Protein AF-A0A542EHF1-F1 (afdb_monomer_lite)

Foldseek 3Di:
DDDDPDDCDVVQWVLLQVQLQVQLQVLLVPVLPDDLVVSLVSSVVSSVVSQKDDPPVQSVVQSVVSNCCNVPVPPDGDHRPTMHGHD

Secondary structure (DSSP, 8-state):
-----S---HHHHHHHHHHHHHHHHHHHHH-TT--HHHHHHHHHHHHHHTTEE--HHHHHHHHHHHHHTTT-TTS-SPPP---EE--

Structure (mmCIF, N/CA/C/O backbone):
data_AF-A0A542EHF1-F1
#
_entry.id   AF-A0A542EHF1-F1
#
loop_
_atom_site.group_PDB
_atom_site.id
_atom_site.type_symbol
_atom_site.label_atom_id
_atom_site.label_alt_id
_atom_site.label_comp_id
_atom_site.label_asym_id
_atom_site.label_entity_id
_atom_site.label_seq_id
_atom_site.pdbx_PDB_ins_code
_atom_site.Cartn_x
_atom_site.Cartn_y
_atom_site.Cartn_z
_atom_site.occupancy
_atom_site.B_iso_or_equiv
_atom_site.auth_seq_id
_atom_site.auth_comp_id
_atom_site.auth_asym_id
_atom_site.auth_atom_id
_atom_site.pdbx_PDB_model_num
ATOM 1 N N . MET A 1 1 ? -35.438 9.764 11.627 1.00 44.12 1 MET A N 1
ATOM 2 C CA . MET A 1 1 ? -34.799 9.936 10.309 1.00 44.12 1 MET A CA 1
ATOM 3 C C . MET A 1 1 ? -34.400 8.549 9.859 1.00 44.12 1 MET A C 1
ATOM 5 O O . MET A 1 1 ? -33.791 7.826 10.631 1.00 44.12 1 MET A O 1
ATOM 9 N N . THR A 1 2 ? -34.957 8.136 8.733 1.00 44.66 2 THR A N 1
ATOM 10 C CA . THR A 1 2 ? -34.933 6.782 8.175 1.00 44.66 2 THR A CA 1
ATOM 11 C C . THR A 1 2 ? -33.558 6.414 7.613 1.00 44.66 2 THR A C 1
ATOM 13 O O . THR A 1 2 ? -32.947 7.254 6.965 1.00 44.66 2 THR A O 1
ATOM 16 N N . ASP A 1 3 ? -33.174 5.152 7.818 1.00 46.50 3 ASP A N 1
ATOM 17 C CA . ASP A 1 3 ? -32.363 4.304 6.928 1.00 46.50 3 ASP A CA 1
ATOM 18 C C . ASP A 1 3 ? -30.953 4.784 6.512 1.00 46.50 3 ASP A C 1
ATOM 20 O O . ASP A 1 3 ? -30.792 5.559 5.573 1.00 46.50 3 ASP A O 1
ATOM 24 N N . GLN A 1 4 ? -29.908 4.228 7.140 1.00 44.72 4 GLN A N 1
ATOM 25 C CA . GLN A 1 4 ? -28.579 4.101 6.522 1.00 44.72 4 GLN A CA 1
ATOM 26 C C . GLN A 1 4 ? -28.083 2.662 6.685 1.00 44.72 4 GLN A C 1
ATOM 28 O O . GLN A 1 4 ? -27.297 2.320 7.564 1.00 44.72 4 GLN A O 1
ATOM 33 N N . THR A 1 5 ? -28.591 1.792 5.822 1.00 50.69 5 THR A N 1
ATOM 34 C CA . THR A 1 5 ? -27.997 0.494 5.514 1.00 50.69 5 THR A CA 1
ATOM 35 C C . THR A 1 5 ? -26.586 0.671 4.931 1.00 50.69 5 THR A C 1
ATOM 37 O O . THR A 1 5 ? -26.444 1.140 3.803 1.00 50.69 5 THR A O 1
ATOM 40 N N . GLY A 1 6 ? -25.559 0.271 5.686 1.00 52.50 6 GLY A N 1
ATOM 41 C CA . GLY A 1 6 ? -24.409 -0.513 5.202 1.00 52.50 6 GLY A CA 1
ATOM 42 C C . GLY A 1 6 ? -23.620 -0.034 3.977 1.00 52.50 6 GLY A C 1
ATOM 43 O O . GLY A 1 6 ? -23.209 -0.871 3.178 1.00 52.50 6 GLY A O 1
ATOM 44 N N . LYS A 1 7 ? -23.394 1.271 3.795 1.00 53.66 7 LYS A N 1
ATOM 45 C CA . LYS A 1 7 ? -22.340 1.767 2.895 1.00 53.66 7 LYS A CA 1
ATOM 46 C C . LYS A 1 7 ? -21.278 2.459 3.745 1.00 53.66 7 LYS A C 1
ATOM 48 O O . LYS A 1 7 ? -21.679 3.343 4.501 1.00 53.66 7 LYS A O 1
ATOM 53 N N . PRO A 1 8 ? -19.984 2.099 3.628 1.00 56.62 8 PRO A N 1
ATOM 54 C CA . PRO A 1 8 ? -18.933 2.921 4.206 1.00 56.62 8 PRO A CA 1
ATOM 55 C C . PRO A 1 8 ? -19.139 4.336 3.679 1.00 56.62 8 PRO A C 1
ATOM 57 O O . PRO A 1 8 ? -19.287 4.530 2.467 1.00 56.62 8 PRO A O 1
ATOM 60 N N . ASN A 1 9 ? -19.261 5.288 4.596 1.00 69.62 9 ASN A N 1
ATOM 61 C CA . ASN A 1 9 ? -19.452 6.690 4.263 1.00 69.62 9 ASN A CA 1
ATOM 62 C C . ASN A 1 9 ? -18.252 7.131 3.410 1.00 69.62 9 ASN A C 1
ATOM 64 O O . ASN A 1 9 ? -17.156 6.614 3.615 1.00 69.62 9 ASN A O 1
ATOM 68 N N . ASP A 1 10 ? -18.426 8.059 2.464 1.00 73.06 10 ASP A N 1
ATOM 69 C CA . ASP A 1 10 ? -17.338 8.461 1.548 1.00 73.06 10 ASP A CA 1
ATOM 70 C C . ASP A 1 10 ? -16.044 8.814 2.316 1.00 73.06 10 ASP A C 1
ATOM 72 O O . ASP A 1 10 ? -14.965 8.374 1.949 1.00 73.06 10 ASP A O 1
ATOM 76 N N . SER A 1 11 ? -16.177 9.425 3.499 1.00 77.00 11 SER A N 1
ATOM 77 C CA . SER A 1 11 ? -15.060 9.738 4.401 1.00 77.00 11 SER A CA 1
ATOM 78 C C . SER A 1 11 ? -14.306 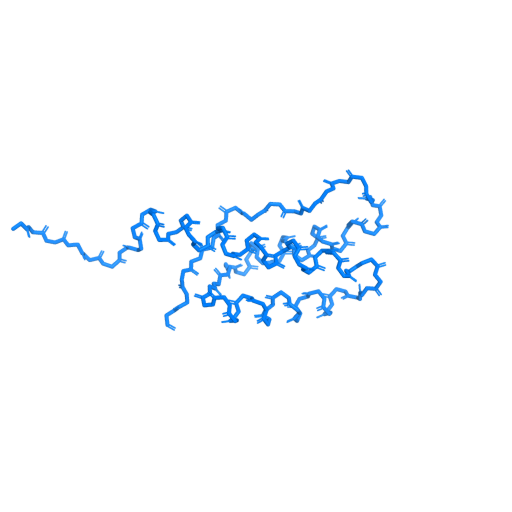8.522 4.976 1.00 77.00 11 SER A C 1
ATOM 80 O O . SER A 1 11 ? -13.128 8.640 5.295 1.00 77.00 11 SER A O 1
ATOM 82 N N . GLU A 1 12 ? -14.961 7.371 5.155 1.00 82.75 12 GLU A N 1
ATOM 83 C CA . GLU A 1 12 ? -14.324 6.119 5.604 1.00 82.75 12 GLU A CA 1
ATOM 84 C C . GLU A 1 12 ? -13.603 5.424 4.444 1.00 82.75 12 GLU A C 1
ATOM 86 O O . GLU A 1 12 ? -12.580 4.774 4.645 1.00 82.75 12 GLU A O 1
ATOM 91 N N . GLN A 1 13 ? -14.125 5.580 3.226 1.00 85.56 13 GLN A N 1
ATOM 92 C CA . GLN A 1 13 ? -13.475 5.115 2.002 1.00 85.56 13 GLN A CA 1
ATOM 93 C C . GLN A 1 13 ? -12.239 5.951 1.663 1.00 85.56 13 GLN A C 1
ATOM 95 O O . GLN A 1 13 ? -11.215 5.377 1.300 1.00 85.56 13 GLN A O 1
ATOM 100 N N . ASP A 1 14 ? -12.312 7.270 1.836 1.00 88.62 14 ASP A N 1
ATOM 101 C CA . ASP A 1 14 ? -11.170 8.170 1.660 1.00 88.62 14 ASP A CA 1
ATOM 102 C C . ASP A 1 14 ? -10.059 7.813 2.655 1.00 88.62 14 ASP A C 1
ATOM 104 O O . ASP A 1 14 ? -8.930 7.551 2.254 1.00 88.62 14 ASP A O 1
ATOM 108 N N . ALA A 1 15 ? -10.398 7.654 3.940 1.00 92.12 15 ALA A N 1
ATOM 109 C CA . ALA A 1 15 ? -9.434 7.244 4.960 1.00 92.12 15 ALA A CA 1
ATOM 110 C C . ALA A 1 15 ? -8.825 5.857 4.687 1.00 92.12 15 ALA A C 1
ATOM 112 O O . ALA A 1 15 ? -7.635 5.647 4.920 1.00 92.12 15 ALA A O 1
ATOM 113 N N . ALA A 1 16 ? -9.621 4.908 4.184 1.00 94.06 16 ALA A N 1
ATOM 114 C CA . ALA A 1 16 ? -9.107 3.599 3.797 1.00 94.06 16 ALA A CA 1
ATOM 115 C C . ALA A 1 16 ? -8.155 3.695 2.597 1.00 94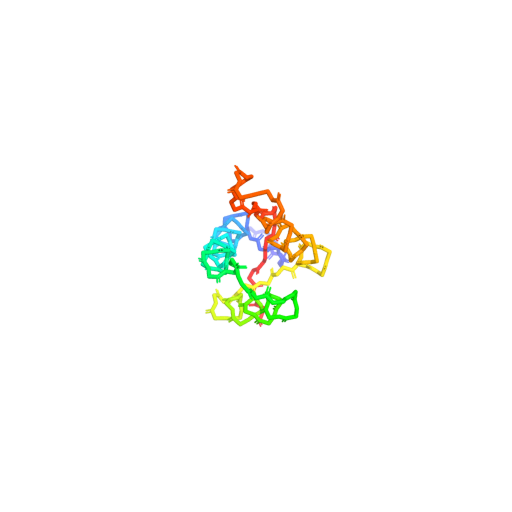.06 16 ALA A C 1
ATOM 117 O O . ALA A 1 16 ? -7.147 2.993 2.556 1.00 94.06 16 ALA A O 1
ATOM 118 N N . THR A 1 17 ? -8.469 4.563 1.634 1.00 95.62 17 THR A N 1
ATOM 119 C CA . THR A 1 17 ? -7.649 4.790 0.438 1.00 95.62 17 THR A CA 1
ATOM 120 C C . THR A 1 17 ? -6.330 5.460 0.812 1.00 95.62 17 THR A C 1
ATOM 122 O O . THR A 1 17 ? -5.282 4.976 0.399 1.00 95.62 17 THR A O 1
ATOM 125 N N . ASP A 1 18 ? -6.353 6.461 1.694 1.00 95.44 18 ASP A N 1
ATOM 126 C CA . ASP A 1 18 ? -5.144 7.086 2.240 1.00 95.44 18 ASP A CA 1
ATOM 127 C C . ASP A 1 18 ? -4.276 6.072 3.006 1.00 95.44 18 ASP A C 1
ATOM 129 O O . ASP A 1 18 ? -3.052 6.044 2.866 1.00 95.44 18 ASP A O 1
ATOM 133 N N . ALA A 1 19 ? -4.889 5.202 3.815 1.00 96.38 19 ALA A N 1
ATOM 134 C CA . ALA A 1 19 ? -4.163 4.158 4.536 1.00 96.38 19 ALA A CA 1
ATOM 135 C C . ALA A 1 19 ? -3.529 3.138 3.578 1.00 96.38 19 ALA A C 1
ATOM 137 O O . ALA A 1 19 ? -2.365 2.777 3.749 1.00 96.38 19 ALA A O 1
ATOM 138 N N . ALA A 1 20 ? -4.260 2.715 2.545 1.00 96.69 20 ALA A N 1
ATOM 139 C CA . ALA A 1 20 ? -3.729 1.838 1.511 1.00 96.69 20 ALA A CA 1
ATOM 140 C C . ALA A 1 20 ? -2.599 2.506 0.712 1.00 96.69 20 ALA A C 1
ATOM 142 O O . ALA A 1 20 ? -1.602 1.845 0.430 1.00 96.69 20 ALA A O 1
ATOM 143 N N . GLN A 1 21 ? -2.703 3.805 0.410 1.00 97.69 21 GLN A N 1
ATOM 144 C CA . GLN A 1 21 ? -1.646 4.552 -0.273 1.00 97.69 21 GLN A CA 1
ATOM 145 C C . GLN A 1 21 ? -0.344 4.545 0.532 1.00 97.69 21 GLN A C 1
ATOM 147 O O . GLN A 1 21 ? 0.706 4.242 -0.023 1.00 97.69 21 GLN A O 1
ATOM 152 N N . ASN A 1 22 ? -0.413 4.777 1.849 1.00 96.25 22 ASN A N 1
ATOM 153 C CA . ASN A 1 22 ? 0.775 4.715 2.710 1.00 96.25 22 ASN A CA 1
ATOM 154 C C . ASN A 1 22 ? 1.450 3.333 2.664 1.00 96.25 22 ASN A C 1
ATOM 156 O O . ASN A 1 22 ? 2.673 3.243 2.635 1.00 96.25 22 ASN A O 1
ATOM 160 N N . VAL A 1 23 ? 0.667 2.248 2.609 1.00 95.88 23 VAL A N 1
ATOM 161 C CA . VAL A 1 23 ? 1.219 0.892 2.456 1.00 95.88 23 VAL A CA 1
ATOM 162 C C . VAL A 1 23 ? 1.912 0.730 1.103 1.00 95.88 23 VAL A C 1
ATOM 164 O O . VAL A 1 23 ? 2.990 0.143 1.035 1.00 95.88 23 VAL A O 1
ATOM 167 N N . VAL A 1 24 ? 1.317 1.235 0.020 1.00 94.50 24 VAL A N 1
ATOM 168 C CA . VAL A 1 24 ? 1.913 1.167 -1.322 1.00 94.50 24 VAL A CA 1
ATOM 169 C C . VAL A 1 24 ? 3.207 1.981 -1.399 1.00 94.50 24 VAL A C 1
ATOM 171 O O . VAL A 1 24 ? 4.182 1.494 -1.975 1.00 94.50 24 VAL A O 1
ATOM 174 N N . ASP A 1 25 ? 3.260 3.154 -0.766 1.00 93.75 25 ASP A N 1
ATOM 175 C CA . ASP A 1 25 ? 4.472 3.971 -0.622 1.00 93.75 25 ASP A CA 1
ATOM 176 C C . ASP A 1 25 ? 5.574 3.220 0.133 1.00 93.75 25 ASP A C 1
ATOM 178 O O . ASP A 1 25 ? 6.712 3.133 -0.346 1.00 93.75 25 ASP A O 1
ATOM 182 N N . ASP A 1 26 ? 5.230 2.609 1.268 1.00 92.06 26 ASP A N 1
ATOM 183 C CA . ASP A 1 26 ? 6.164 1.826 2.073 1.00 92.06 26 ASP A CA 1
ATOM 184 C C . ASP A 1 26 ? 6.717 0.641 1.277 1.00 92.06 26 ASP A C 1
ATOM 186 O O . ASP A 1 26 ? 7.935 0.479 1.178 1.00 92.06 26 ASP A O 1
ATOM 190 N N . VAL A 1 27 ? 5.849 -0.164 0.654 1.00 91.06 27 VAL A N 1
ATOM 191 C CA . VAL A 1 27 ? 6.256 -1.318 -0.163 1.00 91.06 27 VAL A CA 1
ATOM 192 C C . VAL A 1 27 ? 7.141 -0.859 -1.322 1.00 91.06 27 VAL A C 1
ATOM 194 O O . VAL A 1 27 ? 8.234 -1.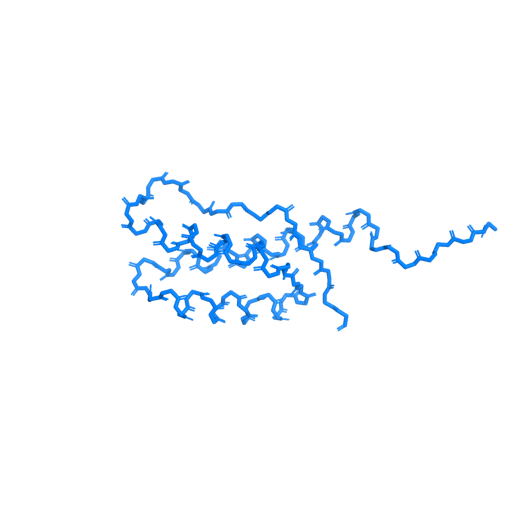389 -1.505 1.00 91.06 27 VAL A O 1
ATOM 197 N N . THR A 1 28 ? 6.742 0.180 -2.051 1.00 88.62 28 THR A N 1
ATOM 198 C CA . THR A 1 28 ? 7.508 0.701 -3.193 1.00 88.62 28 THR A CA 1
ATOM 199 C C . THR A 1 28 ? 8.908 1.170 -2.791 1.00 88.62 28 THR A C 1
ATOM 201 O O . THR A 1 28 ? 9.871 0.936 -3.522 1.00 88.62 28 THR A O 1
ATOM 204 N N . SER A 1 29 ? 9.064 1.751 -1.597 1.00 85.25 29 SER A N 1
ATOM 205 C CA . SER A 1 29 ? 10.367 2.211 -1.099 1.00 85.25 29 SER A CA 1
ATOM 206 C C . SER A 1 29 ? 11.397 1.084 -0.907 1.00 85.25 29 SER A C 1
ATOM 208 O O . SER A 1 29 ? 12.603 1.321 -1.014 1.00 85.25 29 SER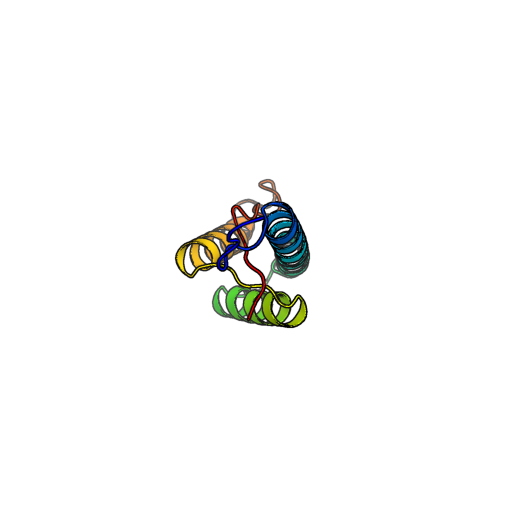 A O 1
ATOM 210 N N . TYR A 1 30 ? 10.940 -0.148 -0.649 1.00 71.88 30 TYR A N 1
ATOM 211 C CA . TYR A 1 30 ? 11.799 -1.310 -0.397 1.00 71.88 30 TYR A CA 1
ATOM 212 C C . TYR A 1 30 ? 12.009 -2.203 -1.625 1.00 71.88 30 TYR A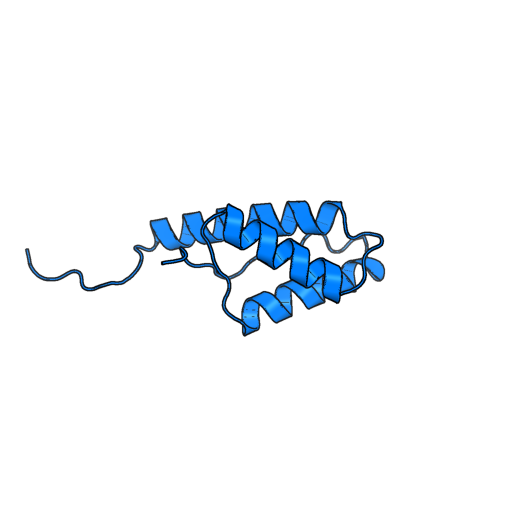 C 1
ATOM 214 O O . TYR A 1 30 ? 12.951 -3.002 -1.653 1.00 71.88 30 TYR A O 1
ATOM 222 N N . GLU A 1 31 ? 11.147 -2.095 -2.636 1.00 66.25 31 GLU A N 1
ATOM 223 C CA . GLU A 1 31 ? 10.998 -3.121 -3.675 1.00 66.25 31 GLU A CA 1
ATOM 224 C C . GLU A 1 31 ? 11.859 -2.900 -4.931 1.00 66.25 31 GLU A C 1
ATOM 226 O O . GLU A 1 31 ? 11.726 -3.626 -5.913 1.00 66.25 31 GLU A O 1
ATOM 231 N N . TYR A 1 32 ? 12.896 -2.059 -4.842 1.00 56.00 32 TYR A N 1
ATOM 232 C CA . TYR A 1 32 ? 13.990 -1.978 -5.831 1.00 56.00 32 TYR A CA 1
ATOM 233 C C . TYR A 1 32 ? 14.714 -3.323 -6.098 1.00 56.00 32 TYR A C 1
ATOM 235 O O . TYR A 1 32 ? 15.592 -3.398 -6.954 1.00 56.00 32 TYR A O 1
ATOM 243 N N . SER A 1 33 ? 14.408 -4.396 -5.354 1.00 61.56 33 SER A N 1
ATOM 244 C CA . SER A 1 33 ? 15.104 -5.689 -5.456 1.00 61.56 33 SER A CA 1
ATOM 245 C C . SER A 1 33 ? 14.257 -6.947 -5.207 1.00 61.56 33 SER A C 1
ATOM 247 O O . SER A 1 33 ? 14.816 -8.045 -5.224 1.00 61.56 33 SER A O 1
ATOM 249 N N . GLY A 1 34 ? 12.951 -6.842 -4.939 1.00 64.31 34 GLY A N 1
ATOM 250 C CA . GLY A 1 34 ? 12.119 -8.006 -4.605 1.00 64.31 34 GLY A CA 1
ATOM 251 C C . GLY A 1 34 ? 11.327 -8.552 -5.790 1.00 64.31 34 GLY A C 1
ATOM 252 O O . GLY A 1 34 ? 10.952 -7.811 -6.688 1.00 64.31 34 GLY A O 1
ATOM 253 N N . ASP A 1 35 ? 11.088 -9.864 -5.827 1.00 81.62 35 ASP A N 1
ATOM 254 C CA . ASP A 1 35 ? 10.231 -10.504 -6.834 1.00 81.62 35 ASP A CA 1
ATOM 255 C C . ASP A 1 35 ? 8.747 -10.175 -6.607 1.00 81.62 35 ASP A C 1
ATOM 257 O O . ASP A 1 35 ? 8.323 -9.896 -5.486 1.00 81.62 35 ASP A O 1
ATOM 261 N N . LYS A 1 36 ? 7.927 -10.280 -7.655 1.00 86.12 36 LYS A N 1
ATOM 262 C CA . LYS A 1 36 ? 6.487 -9.980 -7.611 1.00 86.12 36 LYS A CA 1
ATOM 263 C C . LYS A 1 36 ? 5.724 -10.654 -6.460 1.00 86.12 36 LYS A C 1
ATOM 265 O O . LYS A 1 36 ? 4.861 -10.029 -5.851 1.00 86.12 36 LYS A O 1
ATOM 270 N N . ASP A 1 37 ? 6.068 -11.897 -6.126 1.00 88.81 37 ASP A N 1
ATOM 271 C CA . ASP A 1 37 ? 5.444 -12.635 -5.016 1.00 88.81 37 ASP A CA 1
ATOM 272 C C . ASP A 1 37 ? 5.734 -11.987 -3.650 1.00 88.81 37 ASP A C 1
ATOM 274 O O . ASP A 1 37 ? 4.910 -12.024 -2.735 1.00 88.81 37 ASP A O 1
ATOM 278 N N . ARG A 1 38 ? 6.908 -11.362 -3.503 1.00 89.12 38 ARG A N 1
ATOM 279 C CA . ARG A 1 38 ? 7.284 -10.623 -2.296 1.00 89.12 38 ARG A CA 1
ATOM 280 C C . ARG A 1 38 ? 6.530 -9.300 -2.202 1.00 89.12 38 ARG A C 1
ATOM 282 O O . ARG A 1 38 ? 6.051 -8.989 -1.112 1.00 89.12 38 ARG A O 1
ATOM 289 N N . ILE A 1 39 ? 6.390 -8.578 -3.319 1.00 91.12 39 ILE A N 1
ATOM 290 C CA . ILE A 1 39 ? 5.566 -7.361 -3.408 1.00 91.12 39 ILE A CA 1
ATOM 291 C C . ILE A 1 39 ? 4.142 -7.684 -2.958 1.00 91.12 39 ILE A C 1
ATOM 293 O O . ILE A 1 39 ? 3.606 -7.019 -2.075 1.00 91.12 39 ILE A O 1
ATOM 297 N N . GLU A 1 40 ? 3.550 -8.745 -3.513 1.00 93.38 40 GLU A N 1
ATOM 298 C CA . GLU A 1 40 ? 2.194 -9.160 -3.163 1.00 93.38 40 GLU A CA 1
ATOM 299 C C . GLU A 1 40 ? 2.063 -9.496 -1.671 1.00 93.38 40 GLU A C 1
ATOM 301 O O . GLU A 1 40 ? 1.140 -9.016 -1.013 1.00 93.38 40 GLU A O 1
ATOM 306 N N . HIS A 1 41 ? 3.008 -10.264 -1.121 1.00 93.50 41 HIS A N 1
ATOM 307 C CA . HIS A 1 41 ? 2.992 -10.629 0.293 1.00 93.50 41 HIS A CA 1
ATOM 308 C C . HIS A 1 41 ? 3.123 -9.414 1.221 1.00 93.50 41 HIS A C 1
ATOM 310 O O . HIS A 1 41 ? 2.418 -9.331 2.225 1.00 93.50 41 HIS A O 1
ATOM 316 N N . LYS A 1 42 ? 4.011 -8.468 0.897 1.00 93.38 42 LYS A N 1
ATOM 317 C CA . LYS A 1 42 ? 4.227 -7.261 1.705 1.00 93.38 42 LYS A CA 1
ATOM 318 C C . LYS A 1 42 ? 3.059 -6.291 1.626 1.00 93.38 42 LYS A C 1
ATOM 320 O O . LYS A 1 42 ? 2.697 -5.707 2.645 1.00 93.38 42 LYS A O 1
ATOM 325 N N . LEU A 1 43 ? 2.447 -6.174 0.452 1.00 94.56 43 LEU A N 1
ATOM 326 C CA . LEU A 1 43 ? 1.222 -5.410 0.275 1.00 94.56 43 LEU A CA 1
ATOM 327 C C . LEU A 1 43 ? 0.090 -6.000 1.125 1.00 94.56 43 LEU A C 1
ATOM 329 O O . LEU A 1 43 ? -0.543 -5.263 1.871 1.00 94.56 43 LEU A O 1
ATOM 333 N N . ASP A 1 44 ? -0.117 -7.321 1.094 1.00 95.56 44 ASP A N 1
ATOM 334 C CA . ASP A 1 44 ? -1.123 -7.977 1.945 1.00 95.56 44 ASP A CA 1
ATOM 335 C C . ASP A 1 44 ? -0.861 -7.760 3.437 1.00 95.56 44 ASP A C 1
ATOM 337 O O . ASP A 1 44 ? -1.780 -7.434 4.186 1.00 95.56 44 ASP A O 1
ATOM 341 N N . GLU A 1 45 ? 0.390 -7.928 3.871 1.00 95.12 45 GLU A N 1
ATOM 342 C CA . GLU A 1 45 ? 0.794 -7.745 5.267 1.00 95.12 45 GLU A CA 1
ATOM 343 C C . GLU A 1 45 ? 0.540 -6.308 5.745 1.00 95.12 45 GLU A C 1
ATOM 345 O O . GLU A 1 45 ? 0.085 -6.098 6.870 1.00 95.12 45 GLU A O 1
ATOM 350 N N . GLY A 1 46 ? 0.835 -5.312 4.906 1.00 95.62 46 GLY A N 1
ATOM 351 C CA . GLY A 1 46 ? 0.628 -3.904 5.232 1.00 95.62 46 GLY A CA 1
ATOM 352 C C . GLY A 1 46 ? -0.847 -3.506 5.238 1.00 95.62 46 GLY A C 1
ATOM 353 O O . GLY A 1 46 ? -1.292 -2.843 6.172 1.00 95.62 46 GLY A O 1
ATOM 354 N N . LEU A 1 47 ? -1.624 -3.956 4.247 1.00 96.25 47 LEU A N 1
ATOM 355 C CA . LEU A 1 47 ? -3.066 -3.695 4.178 1.00 96.25 47 LEU A CA 1
ATOM 356 C C . LEU A 1 47 ? -3.798 -4.312 5.381 1.00 96.25 47 LEU A C 1
ATOM 358 O O . LEU A 1 47 ? -4.625 -3.649 6.006 1.00 96.25 47 LEU A O 1
ATOM 362 N N . ASP A 1 48 ? -3.432 -5.540 5.769 1.00 96.00 48 ASP A N 1
ATOM 363 C CA . ASP A 1 48 ? -3.976 -6.204 6.959 1.00 96.00 48 ASP A CA 1
ATOM 364 C C . ASP A 1 48 ? -3.664 -5.430 8.248 1.00 96.00 48 ASP A C 1
ATOM 366 O O . ASP A 1 48 ? -4.564 -5.171 9.046 1.00 96.00 48 ASP A O 1
ATOM 370 N N . GLN A 1 49 ? -2.416 -4.983 8.422 1.00 95.56 49 GLN A N 1
ATOM 371 C CA . GLN A 1 49 ? -2.015 -4.151 9.565 1.00 95.56 49 GLN A CA 1
ATOM 372 C C . GLN A 1 49 ? -2.739 -2.801 9.605 1.00 95.56 49 GLN A C 1
ATOM 374 O O . GLN A 1 49 ? -3.043 -2.298 10.687 1.00 95.56 49 GLN A O 1
ATOM 379 N N . ALA A 1 50 ? -3.020 -2.223 8.438 1.00 94.94 50 ALA A N 1
ATOM 380 C CA . ALA A 1 50 ? -3.768 -0.981 8.298 1.00 94.94 50 ALA A CA 1
ATOM 381 C C . ALA A 1 50 ? -5.291 -1.170 8.451 1.00 94.94 50 ALA A C 1
ATOM 383 O O . ALA A 1 50 ? -6.023 -0.182 8.498 1.00 94.94 50 ALA A O 1
ATOM 384 N N . GLY A 1 51 ? -5.780 -2.412 8.559 1.00 95.88 51 GLY A N 1
ATOM 385 C CA . GLY A 1 51 ? -7.208 -2.707 8.678 1.00 95.88 51 GLY A CA 1
ATOM 386 C C . GLY A 1 51 ? -7.996 -2.343 7.420 1.00 95.88 51 GLY A C 1
ATOM 387 O O . GLY A 1 51 ? -9.172 -1.987 7.509 1.00 95.88 51 GLY A O 1
ATOM 388 N N . VAL A 1 52 ? -7.354 -2.401 6.253 1.00 96.75 52 VAL A N 1
ATOM 389 C CA . VAL A 1 52 ? -7.961 -2.089 4.956 1.00 96.75 52 VAL A CA 1
ATOM 390 C C . VAL A 1 52 ? -7.743 -3.225 3.969 1.00 96.75 52 VAL A C 1
ATOM 392 O O . VAL A 1 52 ? -6.915 -4.113 4.161 1.00 96.75 52 VAL A O 1
ATOM 395 N N . GLU A 1 53 ? -8.501 -3.202 2.886 1.00 95.81 53 GLU A N 1
ATOM 396 C CA . GLU A 1 53 ? -8.361 -4.140 1.787 1.00 95.81 53 GLU A CA 1
ATOM 397 C C . GLU A 1 53 ? -8.570 -3.452 0.436 1.00 95.81 53 GLU A C 1
ATOM 399 O O . GLU A 1 53 ? -9.345 -2.500 0.297 1.00 95.81 53 GLU A O 1
ATOM 404 N N . LEU A 1 54 ? -7.863 -3.968 -0.570 1.00 94.81 54 LEU A N 1
ATOM 405 C CA . LEU A 1 54 ? -8.077 -3.659 -1.979 1.00 94.81 54 LEU A CA 1
ATOM 406 C C . LEU A 1 54 ? -8.897 -4.783 -2.604 1.00 94.81 54 LEU A C 1
ATOM 408 O O . LEU A 1 54 ? -8.752 -5.953 -2.238 1.00 94.81 54 LEU A O 1
ATOM 412 N N . ASP A 1 55 ? -9.719 -4.452 -3.597 1.00 94.00 55 ASP A N 1
ATOM 413 C CA . ASP A 1 55 ? -10.307 -5.507 -4.411 1.00 94.00 55 ASP A CA 1
ATOM 414 C C . ASP A 1 55 ? -9.222 -6.238 -5.223 1.00 94.00 55 ASP A C 1
ATOM 416 O O . ASP A 1 55 ? -8.116 -5.741 -5.444 1.00 94.00 55 ASP A O 1
ATOM 420 N N . SER A 1 56 ? -9.520 -7.460 -5.664 1.00 92.94 56 SER A N 1
ATOM 421 C CA . SER A 1 56 ? -8.518 -8.298 -6.328 1.00 92.94 56 SER A CA 1
ATOM 422 C C . SER A 1 56 ? -8.004 -7.717 -7.651 1.00 92.94 56 SER A C 1
ATOM 424 O O . SER A 1 56 ? -6.895 -8.058 -8.063 1.00 92.94 56 SER A O 1
ATOM 426 N N . ALA A 1 57 ? -8.796 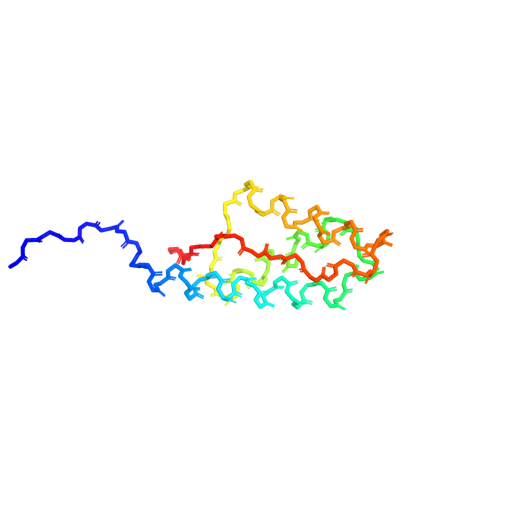-6.891 -8.343 1.00 94.50 57 ALA A N 1
ATOM 427 C CA . ALA A 1 57 ? -8.375 -6.268 -9.593 1.00 94.50 57 ALA A CA 1
ATOM 428 C C . ALA A 1 57 ? -7.419 -5.106 -9.309 1.00 94.50 57 ALA A C 1
ATOM 430 O O . ALA A 1 57 ? -6.345 -5.046 -9.907 1.00 94.50 57 ALA A O 1
ATOM 431 N N . GLU A 1 58 ? -7.775 -4.263 -8.345 1.00 95.50 58 GLU A N 1
ATOM 432 C CA . GLU A 1 58 ? -6.971 -3.137 -7.890 1.00 95.50 58 GLU A CA 1
ATOM 433 C C . GLU A 1 58 ? -5.645 -3.602 -7.287 1.00 95.50 58 GLU A C 1
ATOM 435 O O . GLU A 1 58 ? -4.579 -3.157 -7.705 1.00 95.50 58 GLU A O 1
ATOM 440 N N . LYS A 1 59 ? -5.678 -4.603 -6.400 1.00 95.12 59 LYS A N 1
ATOM 441 C CA . LYS A 1 59 ? -4.462 -5.211 -5.847 1.00 95.12 59 LYS A CA 1
ATOM 442 C C . LYS A 1 59 ? -3.534 -5.709 -6.954 1.00 95.12 59 LYS A C 1
ATOM 444 O O . LYS A 1 59 ? -2.331 -5.470 -6.925 1.00 95.12 59 LYS A O 1
ATOM 449 N N . LYS A 1 60 ? -4.084 -6.409 -7.951 1.00 95.00 60 LYS A N 1
ATOM 450 C CA . LYS A 1 60 ? -3.291 -6.949 -9.060 1.00 95.00 60 LYS A CA 1
ATOM 451 C C . LYS A 1 60 ? -2.665 -5.841 -9.909 1.00 95.00 60 LYS A C 1
ATOM 453 O O . LYS A 1 60 ? -1.530 -6.027 -10.348 1.00 95.00 60 LYS A O 1
ATOM 458 N N . ARG A 1 61 ? -3.388 -4.739 -10.141 1.00 95.44 61 ARG A N 1
ATOM 459 C CA . ARG A 1 61 ? -2.875 -3.548 -10.830 1.00 95.44 61 ARG A CA 1
ATOM 460 C C . ARG A 1 61 ? -1.718 -2.945 -10.040 1.00 95.44 61 ARG A C 1
ATOM 462 O O . ARG A 1 61 ? -0.618 -2.886 -10.566 1.00 95.44 61 ARG A O 1
ATOM 469 N N . VAL A 1 62 ? -1.930 -2.640 -8.760 1.00 94.56 62 VAL A N 1
ATOM 470 C CA . VAL A 1 62 ? -0.903 -2.071 -7.875 1.00 94.56 62 VAL A CA 1
ATOM 471 C C . VAL A 1 62 ? 0.356 -2.942 -7.845 1.00 94.56 62 VAL A C 1
ATOM 473 O O . VAL A 1 62 ? 1.450 -2.439 -8.060 1.00 94.56 62 VAL A O 1
ATOM 476 N N . VAL A 1 63 ? 0.234 -4.263 -7.671 1.00 93.44 63 VAL A N 1
ATOM 477 C CA . VAL A 1 63 ? 1.401 -5.168 -7.679 1.00 93.44 63 VAL A CA 1
ATOM 478 C C . VAL A 1 63 ? 2.136 -5.146 -9.026 1.00 93.44 63 VAL A C 1
ATOM 480 O O . VAL A 1 63 ? 3.361 -5.231 -9.051 1.00 93.44 63 VAL A O 1
ATOM 483 N N . GLN A 1 64 ? 1.414 -5.069 -10.149 1.00 92.06 64 GLN A N 1
ATOM 484 C CA . GLN A 1 64 ? 2.033 -4.950 -11.475 1.00 92.06 64 GLN A CA 1
ATOM 485 C C . GLN A 1 64 ? 2.741 -3.609 -11.659 1.00 92.06 64 GLN A C 1
ATOM 487 O O . GLN A 1 64 ? 3.844 -3.597 -12.196 1.00 92.06 64 GLN A O 1
ATOM 492 N N . ASP A 1 65 ? 2.129 -2.522 -11.199 1.00 92.00 65 ASP A N 1
ATOM 493 C CA . ASP A 1 65 ? 2.685 -1.179 -11.315 1.00 92.00 65 ASP A CA 1
ATOM 494 C C . ASP A 1 65 ? 3.957 -1.051 -10.457 1.00 92.00 65 ASP A C 1
ATOM 496 O O . ASP A 1 65 ? 4.970 -0.576 -10.959 1.00 92.00 65 ASP A O 1
ATOM 500 N N . ILE A 1 66 ? 3.964 -1.576 -9.220 1.00 90.06 66 ILE A N 1
ATOM 501 C CA . ILE A 1 66 ? 5.166 -1.613 -8.361 1.00 90.06 66 ILE A CA 1
ATOM 502 C C . ILE A 1 66 ? 6.279 -2.453 -9.010 1.00 90.06 66 ILE A C 1
ATOM 504 O O . ILE A 1 66 ? 7.435 -2.040 -9.026 1.00 90.06 66 ILE A O 1
ATOM 508 N N . ASP A 1 67 ? 5.954 -3.630 -9.559 1.00 89.88 67 ASP A N 1
ATOM 509 C CA . ASP A 1 67 ? 6.938 -4.505 -10.218 1.00 89.88 67 ASP A CA 1
ATOM 510 C C . ASP A 1 67 ? 7.564 -3.838 -11.456 1.00 89.88 67 ASP A C 1
ATOM 512 O O . ASP A 1 67 ? 8.763 -3.988 -11.697 1.00 89.88 67 ASP A O 1
ATOM 516 N N . ALA A 1 68 ? 6.779 -3.052 -12.199 1.00 88.56 68 ALA A N 1
ATOM 517 C CA . ALA A 1 68 ? 7.228 -2.327 -13.386 1.00 88.56 68 ALA A CA 1
ATOM 518 C C . ALA A 1 68 ? 8.183 -1.157 -13.078 1.00 88.56 68 ALA A C 1
ATOM 520 O O . ALA A 1 68 ? 8.953 -0.765 -13.955 1.00 88.56 68 ALA A O 1
ATOM 521 N N . LEU A 1 69 ? 8.207 -0.631 -11.845 1.00 86.88 69 LEU A N 1
ATOM 522 C CA . LEU A 1 69 ? 9.133 0.447 -11.456 1.00 86.88 69 LEU A CA 1
ATOM 523 C C . LEU A 1 69 ? 10.609 0.052 -11.541 1.00 86.88 69 LEU A C 1
ATOM 525 O O . LEU A 1 69 ? 11.473 0.919 -11.629 1.00 86.88 69 LEU A O 1
ATOM 529 N N . LYS A 1 70 ? 10.914 -1.249 -11.572 1.00 80.62 70 LYS A N 1
ATOM 530 C CA . LYS A 1 70 ? 12.272 -1.754 -11.828 1.00 80.62 70 LYS A CA 1
ATOM 531 C C . LYS A 1 70 ? 12.788 -1.377 -13.215 1.00 80.62 70 LYS A C 1
ATOM 533 O O . LYS A 1 70 ? 13.994 -1.244 -13.402 1.00 80.62 70 LYS A O 1
ATOM 538 N N . ASP A 1 71 ? 11.877 -1.247 -14.177 1.00 81.19 71 ASP A N 1
ATOM 539 C CA . ASP A 1 71 ? 12.184 -0.876 -15.555 1.00 81.19 71 ASP A CA 1
ATOM 540 C C . ASP A 1 71 ? 12.020 0.640 -15.795 1.00 81.19 71 ASP A C 1
ATOM 542 O O . ASP A 1 71 ? 12.562 1.164 -16.771 1.00 81.19 71 ASP A O 1
ATOM 546 N N . ASP A 1 72 ? 11.310 1.350 -14.906 1.00 77.62 72 ASP A N 1
ATOM 547 C CA . ASP A 1 72 ? 11.071 2.799 -14.965 1.00 77.62 72 ASP A CA 1
ATOM 548 C C . ASP A 1 72 ? 11.107 3.449 -13.567 1.00 77.62 72 ASP A C 1
ATOM 550 O O . ASP A 1 72 ? 10.089 3.817 -12.976 1.00 77.62 72 ASP A O 1
ATOM 554 N N . GLU A 1 73 ? 12.323 3.631 -13.047 1.00 68.25 73 GLU A N 1
ATOM 555 C CA . GLU A 1 73 ? 12.591 4.243 -11.735 1.00 68.25 73 GLU A CA 1
ATOM 556 C C . GLU A 1 73 ? 12.081 5.700 -11.617 1.00 68.25 73 GLU A C 1
ATOM 558 O O . GLU A 1 73 ? 12.046 6.262 -10.519 1.00 68.25 73 GLU A O 1
ATOM 563 N N . GLY A 1 74 ? 11.699 6.337 -12.734 1.00 72.19 74 GLY A N 1
ATOM 564 C CA . GLY A 1 74 ? 11.198 7.712 -12.783 1.00 72.19 74 GLY A CA 1
ATOM 565 C C . GLY A 1 74 ? 9.678 7.851 -12.663 1.00 72.19 74 GLY A C 1
ATOM 566 O O . GLY A 1 74 ? 9.202 8.978 -12.506 1.00 72.19 74 GLY A O 1
ATOM 567 N N . ALA A 1 75 ? 8.922 6.751 -12.733 1.00 73.88 75 ALA A N 1
ATOM 568 C CA . ALA A 1 75 ? 7.458 6.775 -12.791 1.00 73.88 75 ALA A CA 1
ATOM 569 C C . ALA A 1 75 ? 6.768 7.115 -11.451 1.00 73.88 75 ALA A C 1
ATOM 571 O O . ALA A 1 75 ? 5.605 7.516 -11.458 1.00 73.88 75 ALA A O 1
ATOM 572 N N . GLY A 1 76 ? 7.490 7.063 -10.323 1.00 81.50 76 GLY A N 1
ATOM 573 C CA . GLY A 1 76 ? 6.941 7.338 -8.988 1.00 81.50 76 GLY A CA 1
ATOM 574 C C . GLY A 1 76 ? 6.087 6.190 -8.437 1.00 81.50 76 GLY A C 1
ATOM 575 O O . GLY A 1 76 ? 5.837 5.205 -9.123 1.00 81.50 76 GLY A O 1
ATOM 576 N N . THR A 1 77 ? 5.672 6.287 -7.173 1.00 89.06 77 THR A N 1
ATOM 577 C CA . THR A 1 77 ? 4.833 5.256 -6.548 1.00 89.06 77 THR A CA 1
ATOM 578 C C . THR A 1 77 ? 3.457 5.163 -7.226 1.00 89.06 77 THR A C 1
ATOM 580 O O . THR A 1 77 ? 2.885 6.210 -7.529 1.00 89.06 77 THR A O 1
ATOM 583 N N . PRO A 1 78 ? 2.884 3.959 -7.432 1.00 91.62 78 PRO A N 1
ATOM 584 C CA . PRO A 1 78 ? 1.537 3.827 -7.976 1.00 91.62 78 PRO A CA 1
ATOM 585 C C . PRO A 1 78 ? 0.476 4.392 -7.025 1.00 91.62 78 PRO A C 1
ATOM 587 O O . PRO A 1 78 ? 0.506 4.140 -5.820 1.00 91.62 78 PRO A O 1
ATOM 590 N N . ASP A 1 79 ? -0.496 5.112 -7.580 1.00 95.25 79 ASP A N 1
ATOM 591 C CA . ASP A 1 79 ? -1.654 5.600 -6.828 1.00 95.25 79 ASP A CA 1
ATOM 592 C C . ASP A 1 79 ? -2.657 4.466 -6.579 1.00 95.25 79 ASP A C 1
ATOM 594 O O . ASP A 1 79 ? -2.907 3.661 -7.478 1.00 95.25 79 ASP A O 1
ATOM 598 N N . VAL A 1 80 ? -3.281 4.426 -5.401 1.00 95.44 80 VAL A N 1
ATOM 599 C CA . VAL A 1 80 ? -4.427 3.565 -5.073 1.00 95.44 80 VAL A CA 1
ATOM 600 C C . VAL A 1 80 ? -5.718 4.275 -5.479 1.00 95.44 80 VAL A C 1
ATOM 602 O O . VAL A 1 80 ? -6.027 5.360 -4.995 1.00 95.44 80 VAL A O 1
ATOM 605 N N . GLU A 1 81 ? -6.513 3.651 -6.346 1.00 93.56 81 GLU A N 1
ATOM 606 C CA . GLU A 1 81 ? -7.787 4.208 -6.809 1.00 93.56 81 GLU A CA 1
ATOM 607 C C . GLU A 1 81 ? -8.894 4.032 -5.772 1.00 93.56 81 GLU A C 1
ATOM 609 O O . GLU A 1 81 ? -9.780 4.882 -5.642 1.00 93.56 81 GLU A O 1
ATOM 614 N N . ARG A 1 82 ? -8.894 2.892 -5.068 1.00 91.69 82 ARG A N 1
ATOM 615 C CA . ARG A 1 82 ? -9.933 2.584 -4.088 1.00 91.69 82 ARG A CA 1
ATOM 616 C C . ARG A 1 82 ? -9.524 1.497 -3.107 1.00 91.69 82 ARG A C 1
ATOM 618 O O . ARG A 1 82 ? -9.223 0.375 -3.504 1.00 91.69 82 ARG A O 1
ATOM 625 N N . ALA A 1 83 ? -9.699 1.786 -1.824 1.00 94.00 83 ALA A N 1
ATOM 626 C CA . ALA A 1 83 ? -9.663 0.786 -0.764 1.00 94.00 83 ALA A CA 1
ATOM 627 C C . ALA A 1 83 ? -10.963 0.777 0.045 1.00 94.00 83 ALA A C 1
ATOM 629 O O . ALA A 1 83 ? -11.845 1.629 -0.115 1.00 94.00 83 ALA A O 1
ATOM 630 N N . ARG A 1 84 ? -11.104 -0.225 0.909 1.00 93.50 84 ARG A N 1
ATOM 631 C CA . ARG A 1 84 ? -12.205 -0.316 1.871 1.00 93.50 84 ARG A CA 1
ATOM 632 C C . ARG A 1 84 ? -11.676 -0.713 3.244 1.00 93.50 84 ARG A C 1
ATOM 634 O O . ARG A 1 84 ? -10.669 -1.414 3.309 1.00 93.50 84 ARG A O 1
ATOM 641 N N . PRO A 1 85 ? -12.347 -0.300 4.330 1.00 92.62 85 PRO A N 1
ATOM 642 C CA . PRO A 1 85 ? -12.102 -0.880 5.641 1.00 92.62 85 PRO A CA 1
ATOM 643 C C . PRO A 1 85 ? -12.336 -2.389 5.593 1.00 92.62 85 PRO A C 1
ATOM 645 O O . PRO A 1 85 ? -13.302 -2.846 4.978 1.00 92.62 85 PRO A O 1
ATOM 648 N N . LYS A 1 86 ? -11.459 -3.141 6.247 1.00 88.06 86 LYS A N 1
ATOM 649 C CA . LYS A 1 86 ? -11.608 -4.579 6.433 1.00 88.06 86 LYS A CA 1
ATOM 650 C C . LYS A 1 86 ? -12.648 -4.830 7.531 1.00 88.06 86 LYS A C 1
ATOM 652 O O . LYS A 1 86 ? -12.596 -4.170 8.570 1.00 88.06 86 LYS A O 1
ATOM 657 N N . GLU A 1 87 ? -13.606 -5.725 7.282 1.00 73.69 87 GLU A N 1
ATOM 658 C CA . GLU A 1 87 ? -14.627 -6.113 8.278 1.00 73.69 87 GLU A CA 1
ATOM 659 C C . GLU A 1 87 ? -14.073 -6.996 9.405 1.00 73.69 87 GLU A C 1
ATOM 661 O O . GLU A 1 87 ? -13.180 -7.836 9.137 1.00 73.69 87 GLU A O 1
#

Organism: NCBI:txid587872

Radius of gyration: 14.31 Å; chains: 1; bounding box: 50×23×26 Å

pLDDT: mean 84.86, std 14.6, range [44.12, 97.69]

Sequence (87 aa):
MTDQTGKPNDSEQDAATDAAQNVVDDVTSYEYSGDKDRIEHKLDEGLDQAGVELDSAEKKRVVQDIDALKDDEGAGTPDVERARPKE